Protein AF-A0A817DMQ8-F1 (afdb_monomer)

Structure (mmCIF, N/CA/C/O backbone):
data_AF-A0A817DMQ8-F1
#
_entry.id   AF-A0A817DMQ8-F1
#
loop_
_atom_site.group_PDB
_atom_site.id
_atom_site.type_symbol
_atom_site.label_atom_id
_atom_site.label_alt_id
_atom_site.label_comp_id
_atom_site.label_asym_id
_atom_site.label_entity_id
_atom_site.label_seq_id
_atom_site.pdbx_PDB_ins_code
_atom_site.Cartn_x
_atom_site.Cartn_y
_atom_site.Cartn_z
_atom_site.occupancy
_atom_site.B_iso_or_equiv
_atom_site.auth_seq_id
_atom_site.auth_comp_id
_atom_site.auth_asym_id
_atom_site.auth_atom_id
_atom_site.pdbx_PDB_model_num
ATOM 1 N N . MET A 1 1 ? 1.187 11.120 -16.052 1.00 60.25 1 MET A N 1
ATOM 2 C CA . MET A 1 1 ? 2.422 11.330 -15.263 1.00 60.25 1 MET A CA 1
ATOM 3 C C . MET A 1 1 ? 3.573 10.712 -16.031 1.00 60.25 1 MET A C 1
ATOM 5 O O . MET A 1 1 ? 3.424 9.576 -16.461 1.00 60.25 1 MET A O 1
ATOM 9 N N . GLY A 1 2 ? 4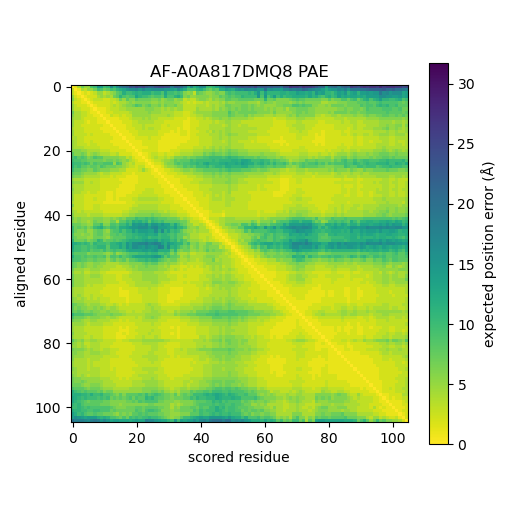.644 11.469 -16.276 1.00 71.19 2 GLY A N 1
ATOM 10 C CA . GLY A 1 2 ? 5.846 10.987 -16.970 1.00 71.19 2 GLY A CA 1
ATOM 11 C C . GLY A 1 2 ? 6.964 10.633 -15.988 1.00 71.19 2 GLY A C 1
ATOM 12 O O . GLY A 1 2 ? 6.844 10.913 -14.801 1.00 71.19 2 GLY A O 1
ATOM 13 N N . TRP A 1 3 ? 8.064 10.055 -16.477 1.00 75.88 3 TRP A N 1
ATOM 14 C CA . TRP A 1 3 ? 9.222 9.653 -15.662 1.00 75.88 3 TRP A CA 1
ATOM 15 C C . TRP A 1 3 ? 9.712 10.744 -14.690 1.00 75.88 3 TRP A C 1
ATOM 17 O O . TRP A 1 3 ? 9.981 10.469 -13.525 1.00 75.88 3 TRP A O 1
ATOM 27 N N . VAL A 1 4 ? 9.733 12.000 -15.145 1.00 80.50 4 VAL A N 1
ATOM 28 C CA . VAL A 1 4 ? 10.213 13.163 -14.378 1.00 80.50 4 VAL A CA 1
ATOM 29 C C . VAL A 1 4 ? 9.495 13.324 -13.033 1.00 80.50 4 VAL A C 1
ATOM 31 O O . VAL A 1 4 ? 10.147 13.624 -12.037 1.00 80.50 4 VAL A O 1
ATOM 34 N N . SER A 1 5 ? 8.191 13.031 -12.948 1.00 83.50 5 SER A N 1
ATOM 35 C CA . SER A 1 5 ? 7.459 13.167 -11.678 1.00 83.50 5 SER A CA 1
ATOM 36 C C . SER A 1 5 ? 7.892 12.147 -10.622 1.00 83.50 5 SER A C 1
ATOM 38 O O . SER A 1 5 ? 7.634 12.351 -9.446 1.00 83.50 5 SER A O 1
ATOM 40 N N . PHE A 1 6 ? 8.548 11.052 -11.019 1.00 84.50 6 PHE A N 1
ATOM 41 C CA . PHE A 1 6 ? 9.087 10.039 -10.102 1.00 84.50 6 PHE A CA 1
ATOM 42 C C . PHE A 1 6 ? 10.522 10.334 -9.642 1.00 84.50 6 PHE A C 1
ATOM 44 O O . PHE A 1 6 ? 11.086 9.584 -8.848 1.00 84.50 6 PHE A O 1
ATOM 51 N N . THR A 1 7 ? 11.120 11.419 -10.143 1.00 86.31 7 THR A N 1
ATOM 52 C CA . THR A 1 7 ? 12.428 11.918 -9.688 1.00 86.31 7 THR A CA 1
ATOM 53 C C . THR A 1 7 ? 12.303 13.010 -8.626 1.00 86.31 7 THR A C 1
ATOM 55 O O . THR A 1 7 ? 13.290 13.369 -7.988 1.00 86.31 7 THR A O 1
ATOM 58 N N . GLU A 1 8 ? 11.088 13.517 -8.406 1.00 90.62 8 GLU A N 1
ATOM 59 C CA . GLU A 1 8 ? 10.796 14.495 -7.363 1.00 90.62 8 GLU A CA 1
ATOM 60 C C . GLU A 1 8 ? 10.952 13.877 -5.968 1.00 90.62 8 GLU A C 1
ATOM 62 O O . GLU A 1 8 ? 10.729 12.676 -5.764 1.00 90.62 8 GLU A O 1
ATOM 67 N N . LEU A 1 9 ? 11.313 14.717 -4.995 1.00 92.75 9 LEU A N 1
ATOM 68 C CA . LEU A 1 9 ? 11.530 14.308 -3.609 1.00 92.75 9 LEU A CA 1
ATOM 69 C C . LEU A 1 9 ? 10.313 13.543 -3.065 1.00 92.75 9 LEU A C 1
ATOM 71 O O . LEU A 1 9 ? 9.187 14.027 -3.141 1.00 92.75 9 LEU A O 1
ATOM 75 N N . ALA A 1 10 ? 10.555 12.352 -2.511 1.00 89.75 10 ALA A N 1
ATOM 76 C CA . ALA A 1 10 ? 9.550 11.464 -1.910 1.00 89.75 10 ALA A CA 1
ATOM 77 C C . ALA A 1 10 ? 8.396 11.009 -2.835 1.00 89.75 10 ALA A C 1
ATOM 79 O O . ALA A 1 10 ? 7.487 10.309 -2.392 1.00 89.75 10 ALA A O 1
ATOM 80 N N . SER A 1 11 ? 8.436 11.319 -4.135 1.00 92.94 11 SER A N 1
ATOM 81 C CA . SER A 1 11 ? 7.392 10.924 -5.098 1.00 92.94 11 SER A CA 1
ATOM 82 C C . SER A 1 11 ? 7.181 9.406 -5.183 1.00 92.94 11 SER A C 1
ATOM 84 O O . SER A 1 11 ? 6.068 8.930 -5.420 1.00 92.94 11 SER A O 1
ATOM 86 N N . MET A 1 12 ? 8.237 8.630 -4.941 1.00 93.19 12 MET A N 1
ATOM 87 C CA . MET A 1 12 ? 8.206 7.168 -4.946 1.00 93.19 12 MET A CA 1
ATOM 88 C C . MET A 1 12 ? 7.415 6.586 -3.767 1.00 93.19 12 MET A C 1
ATOM 90 O O . MET A 1 12 ? 6.809 5.521 -3.911 1.00 93.19 12 MET A O 1
ATOM 94 N N . ASP A 1 13 ? 7.354 7.299 -2.640 1.00 95.25 13 ASP A N 1
ATOM 95 C CA . ASP A 1 13 ? 6.569 6.936 -1.454 1.00 95.25 13 ASP A CA 1
ATOM 96 C C . ASP A 1 13 ? 5.090 7.345 -1.576 1.00 95.25 13 ASP A C 1
ATOM 98 O O . ASP A 1 13 ? 4.231 6.821 -0.863 1.00 95.25 13 ASP A O 1
ATOM 102 N N . CYS A 1 14 ? 4.741 8.209 -2.538 1.00 94.75 14 CYS A N 1
ATOM 103 C CA . CYS A 1 14 ? 3.376 8.691 -2.795 1.00 94.75 14 CYS A CA 1
ATOM 104 C C . CYS A 1 14 ? 2.460 7.632 -3.451 1.00 94.75 14 CYS A C 1
ATOM 106 O O . CYS A 1 14 ? 1.648 7.923 -4.333 1.00 94.75 14 CYS A O 1
ATOM 108 N N . ARG A 1 15 ? 2.563 6.368 -3.022 1.00 95.31 15 ARG A N 1
ATOM 109 C CA . ARG A 1 15 ? 1.805 5.223 -3.541 1.00 95.31 15 ARG A CA 1
ATOM 110 C C . ARG A 1 15 ? 1.008 4.529 -2.436 1.00 95.31 15 ARG A C 1
ATOM 112 O O . ARG A 1 15 ? 1.169 3.340 -2.172 1.00 95.31 15 ARG A O 1
ATOM 119 N N . GLY A 1 16 ? 0.071 5.270 -1.851 1.00 95.62 16 GLY A N 1
ATOM 120 C CA . GLY A 1 16 ? -0.859 4.741 -0.852 1.00 95.62 16 GLY A CA 1
ATOM 121 C C . GLY A 1 16 ? -0.361 4.821 0.587 1.00 95.62 16 GLY A C 1
ATOM 122 O O . GLY A 1 16 ? -0.929 4.141 1.441 1.00 95.62 16 GLY A O 1
ATOM 123 N N . ILE A 1 17 ? 0.674 5.622 0.847 1.00 96.81 17 ILE A N 1
ATOM 124 C CA . ILE A 1 17 ? 1.038 6.087 2.188 1.00 96.81 17 ILE A CA 1
ATOM 125 C C . ILE A 1 17 ? -0.172 6.749 2.868 1.00 96.81 17 ILE A C 1
ATOM 127 O O . ILE A 1 17 ? -0.999 7.370 2.195 1.00 96.81 17 ILE A O 1
ATOM 131 N N . MET A 1 18 ? -0.312 6.583 4.183 1.00 96.38 18 MET A N 1
ATOM 132 C CA . MET A 1 18 ? -1.432 7.144 4.945 1.00 96.38 18 MET A CA 1
ATOM 133 C C . MET A 1 18 ? -0.954 7.749 6.258 1.00 96.38 18 MET A C 1
ATOM 135 O O . MET A 1 18 ? -0.166 7.137 6.982 1.00 96.38 18 MET A O 1
ATOM 139 N N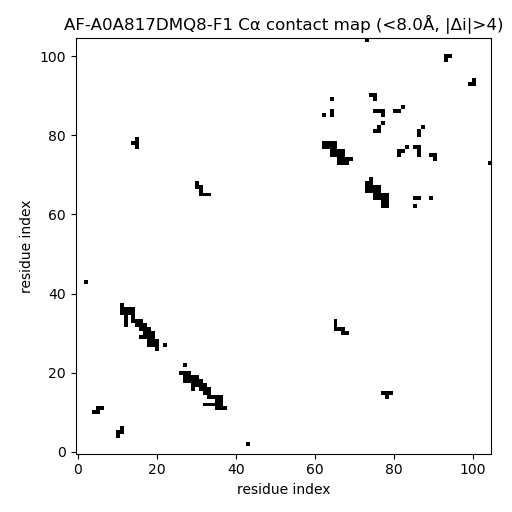 . PHE A 1 19 ? -1.496 8.923 6.568 1.00 95.31 19 PHE A N 1
ATOM 140 C CA . PHE A 1 19 ? -1.244 9.657 7.798 1.00 95.31 19 PHE A CA 1
ATOM 141 C C . PHE A 1 19 ? -2.537 9.781 8.601 1.00 95.31 19 PHE A C 1
ATOM 143 O O . PHE A 1 19 ? -3.609 9.976 8.027 1.00 95.31 19 PHE A O 1
ATOM 150 N N . ASP A 1 20 ? -2.425 9.675 9.919 1.00 93.94 20 ASP A N 1
ATOM 151 C CA . ASP A 1 20 ? -3.455 10.108 10.849 1.00 93.94 20 ASP A CA 1
ATOM 152 C C . ASP A 1 20 ? -3.295 11.610 11.090 1.00 93.94 20 ASP A C 1
ATOM 154 O O . ASP A 1 20 ? -2.202 12.094 11.389 1.00 93.94 20 ASP A O 1
ATOM 158 N N . VAL A 1 21 ? -4.392 12.338 10.909 1.00 94.69 21 VAL A N 1
ATOM 159 C CA . VAL A 1 21 ? -4.491 13.794 11.066 1.00 94.69 21 VAL A CA 1
ATOM 160 C C . VAL A 1 21 ? -5.585 14.170 12.069 1.00 94.69 21 VAL A C 1
ATOM 162 O O . VAL A 1 21 ? -6.068 15.301 12.062 1.00 94.69 21 VAL A O 1
ATOM 165 N N . THR A 1 22 ? -6.009 13.222 12.914 1.00 91.50 22 THR A N 1
ATOM 166 C CA . THR A 1 22 ? -7.063 13.426 13.921 1.00 91.50 22 THR A CA 1
ATOM 167 C C . THR A 1 22 ? -6.699 14.545 14.902 1.00 91.50 22 THR A C 1
ATOM 169 O O . THR A 1 22 ? -7.562 15.353 15.238 1.00 91.50 22 THR A O 1
ATOM 172 N N . ASP A 1 23 ? -5.417 14.668 15.266 1.00 89.56 23 ASP A N 1
ATOM 173 C CA . ASP A 1 23 ? -4.883 15.749 16.115 1.00 89.56 23 ASP A CA 1
ATOM 174 C C . ASP A 1 23 ? -4.544 17.036 15.330 1.00 89.56 23 ASP A C 1
ATOM 176 O O . ASP A 1 23 ? -3.869 17.939 15.827 1.00 89.56 23 ASP A O 1
ATOM 180 N N . GLY A 1 24 ? -5.020 17.140 14.087 1.00 91.12 24 GLY A N 1
ATOM 181 C CA . GLY A 1 24 ? -4.810 18.277 13.198 1.00 91.12 24 GLY A CA 1
ATOM 182 C C . GLY A 1 24 ? -3.699 18.067 12.165 1.00 91.12 24 GLY A C 1
ATOM 183 O O . GLY A 1 24 ? -2.790 17.252 12.309 1.00 91.12 24 GLY A O 1
ATOM 184 N N . VAL A 1 25 ? -3.763 18.856 11.088 1.00 89.44 25 VAL A N 1
ATOM 185 C CA . VAL A 1 25 ? -2.850 18.755 9.929 1.00 89.44 25 VAL A CA 1
ATOM 186 C C . VAL 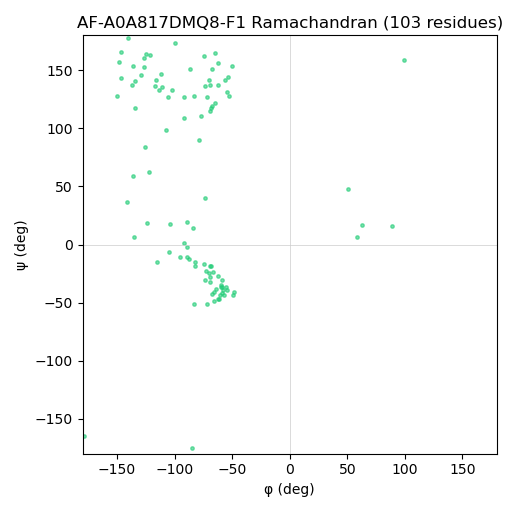A 1 25 ? -1.419 19.200 10.263 1.00 89.44 25 VAL A C 1
ATOM 188 O O . VAL A 1 25 ? -0.485 18.847 9.551 1.00 89.44 25 VAL A O 1
ATOM 191 N N . SER A 1 26 ? -1.222 19.955 11.347 1.00 91.94 26 SER A N 1
ATOM 192 C CA . SER A 1 26 ? 0.099 20.415 11.797 1.00 91.94 26 SER A CA 1
ATOM 193 C C . SER A 1 26 ? 0.954 19.320 12.440 1.00 91.94 26 SER A C 1
ATOM 195 O O . SER A 1 26 ? 2.161 19.508 12.562 1.00 91.94 26 SER A O 1
ATOM 197 N N . SER A 1 27 ? 0.347 18.196 12.835 1.00 92.81 27 SER A N 1
ATOM 198 C CA . SER A 1 27 ? 1.020 17.099 13.541 1.00 92.81 27 SER A CA 1
ATOM 199 C C . SER A 1 27 ? 0.616 15.727 12.975 1.00 92.81 27 SER A C 1
ATOM 201 O O . SER A 1 27 ? 0.071 14.897 13.705 1.00 92.81 27 SER A O 1
ATOM 203 N N . PRO A 1 28 ? 0.839 15.464 11.672 1.00 94.19 28 PRO A N 1
ATOM 204 C CA . PRO A 1 28 ? 0.438 14.205 11.061 1.00 94.19 28 PRO A CA 1
ATOM 205 C C . PRO A 1 28 ? 1.297 13.047 11.584 1.00 94.19 28 PRO A C 1
ATOM 207 O O . PRO A 1 28 ? 2.523 13.145 11.648 1.00 94.19 28 PRO A O 1
ATOM 210 N N . SER A 1 29 ? 0.662 11.918 11.889 1.00 93.56 29 SER A N 1
ATOM 211 C CA . SER A 1 29 ? 1.352 10.684 12.280 1.00 93.56 29 SER A CA 1
ATOM 212 C C . SER A 1 29 ? 1.319 9.675 11.139 1.00 93.56 29 SER A C 1
ATOM 214 O O . SER A 1 29 ? 0.255 9.365 10.613 1.00 93.56 29 SER A O 1
ATOM 216 N N . LEU A 1 30 ? 2.470 9.137 10.733 1.00 94.31 30 LEU A N 1
ATOM 217 C CA . LEU A 1 30 ? 2.524 8.081 9.718 1.00 94.31 30 LEU A CA 1
ATOM 218 C C . LEU A 1 30 ? 1.917 6.787 10.281 1.00 94.31 30 LEU A C 1
ATOM 220 O O . LEU A 1 30 ? 2.451 6.223 11.231 1.00 94.31 30 LEU A O 1
ATOM 224 N N . VAL A 1 31 ? 0.830 6.297 9.678 1.00 94.94 31 VAL A N 1
ATOM 225 C CA . VAL A 1 31 ? 0.111 5.096 10.156 1.00 94.94 31 VAL A CA 1
ATOM 226 C C . VAL A 1 31 ? 0.147 3.922 9.186 1.00 94.94 31 VAL A C 1
ATOM 228 O O . VAL A 1 31 ? -0.159 2.796 9.572 1.00 94.94 31 VAL A O 1
ATOM 231 N N . CYS A 1 32 ? 0.515 4.154 7.925 1.00 96.00 32 CYS A N 1
ATOM 232 C CA . CYS A 1 32 ? 0.689 3.092 6.942 1.00 96.00 32 CYS A CA 1
ATOM 233 C C . CYS A 1 32 ? 1.750 3.473 5.910 1.00 96.00 32 CYS A C 1
ATOM 235 O O . CYS A 1 32 ? 1.624 4.514 5.260 1.00 96.00 32 CYS A O 1
ATOM 237 N N . LEU A 1 33 ? 2.735 2.595 5.708 1.00 95.75 33 LEU A N 1
ATOM 238 C CA . LEU A 1 33 ? 3.813 2.766 4.735 1.00 95.75 33 LEU A CA 1
ATOM 239 C C . LEU A 1 33 ? 3.893 1.543 3.800 1.00 95.75 33 LEU A C 1
ATOM 241 O O . LEU A 1 33 ? 4.646 0.607 4.069 1.00 95.75 33 LEU A O 1
ATOM 245 N N . PRO A 1 34 ? 3.087 1.494 2.722 1.00 96.56 34 PRO A N 1
ATOM 246 C CA . PRO A 1 34 ? 3.222 0.457 1.702 1.00 96.56 34 PRO A CA 1
ATOM 247 C C . PRO A 1 34 ? 4.562 0.571 0.954 1.00 96.56 34 PRO A C 1
ATOM 249 O O . PRO A 1 34 ? 5.190 1.629 0.990 1.00 96.56 34 PRO A O 1
ATOM 252 N N . PRO A 1 35 ? 4.981 -0.469 0.206 1.00 95.44 35 PRO A N 1
ATOM 253 C CA . PRO A 1 35 ? 6.207 -0.411 -0.581 1.00 95.44 35 PRO A CA 1
ATOM 254 C C . PRO A 1 35 ? 6.214 0.761 -1.567 1.00 95.44 35 PRO A C 1
ATOM 256 O O . PRO A 1 35 ? 5.200 1.032 -2.230 1.00 95.44 35 PRO A O 1
ATOM 259 N N . GLN A 1 36 ? 7.387 1.380 -1.716 1.00 95.38 36 GLN A N 1
ATOM 260 C CA . GLN A 1 36 ? 7.655 2.398 -2.728 1.00 95.38 36 GLN A CA 1
ATOM 261 C C . GLN A 1 36 ? 7.222 1.942 -4.124 1.00 95.38 36 GLN A C 1
ATOM 263 O O . GLN A 1 36 ? 7.179 0.747 -4.448 1.00 95.38 36 GLN A O 1
ATOM 268 N N . LYS A 1 37 ? 6.900 2.906 -4.992 1.00 93.38 37 LYS A N 1
ATOM 269 C CA . LYS A 1 37 ? 6.724 2.630 -6.417 1.00 93.38 37 LYS A CA 1
ATOM 270 C C . LYS A 1 37 ? 7.990 1.937 -6.926 1.00 93.38 37 LYS A C 1
ATOM 272 O O . LYS A 1 37 ? 9.096 2.402 -6.718 1.00 93.38 37 LYS A O 1
ATOM 277 N N . PHE A 1 38 ? 7.811 0.837 -7.637 1.00 91.81 38 PHE A N 1
ATOM 278 C CA . PHE A 1 38 ? 8.858 0.221 -8.440 1.00 91.81 38 PHE A CA 1
ATOM 279 C C . PHE A 1 38 ? 8.346 0.071 -9.866 1.00 91.81 38 PHE A C 1
ATOM 281 O O . PHE A 1 38 ? 7.140 0.204 -10.127 1.00 91.81 38 PHE A O 1
ATOM 288 N N . PHE A 1 39 ? 9.262 -0.159 -10.792 1.00 90.44 39 PHE A N 1
ATOM 289 C CA . PHE A 1 39 ? 8.974 -0.261 -12.214 1.00 90.44 39 PHE A CA 1
ATOM 290 C C . PHE A 1 39 ? 9.405 -1.623 -12.737 1.00 90.44 39 PHE A C 1
ATOM 292 O O . PHE A 1 39 ? 10.146 -2.351 -12.077 1.00 90.44 39 PHE A O 1
ATOM 299 N N . GLU A 1 40 ? 8.888 -1.968 -13.906 1.00 89.56 40 GLU A N 1
ATOM 300 C CA . GLU A 1 40 ? 9.424 -3.075 -14.688 1.00 89.56 40 GLU A CA 1
ATOM 301 C C . GLU A 1 40 ? 10.872 -2.769 -15.082 1.00 89.56 40 GLU A C 1
ATOM 303 O O . GLU A 1 40 ? 11.273 -1.606 -15.129 1.00 89.56 40 GLU A O 1
ATOM 308 N N . TYR A 1 41 ? 11.649 -3.818 -15.346 1.00 86.75 41 TYR A N 1
ATOM 309 C CA . TYR A 1 41 ? 13.087 -3.700 -15.586 1.00 86.75 41 TYR A CA 1
ATOM 310 C C . TYR A 1 41 ? 13.427 -2.799 -16.783 1.00 86.75 41 TYR A C 1
ATOM 312 O O . TYR A 1 41 ? 14.399 -2.067 -16.726 1.00 86.75 41 TYR A O 1
ATOM 320 N N . GLU A 1 42 ? 12.607 -2.803 -17.835 1.00 86.44 42 GLU A N 1
ATOM 321 C CA . GLU A 1 42 ? 12.850 -2.034 -19.069 1.00 86.44 42 GLU A CA 1
ATOM 322 C C . GLU A 1 42 ? 11.971 -0.775 -19.177 1.00 86.44 42 GLU A C 1
ATOM 324 O O . GLU A 1 42 ? 11.759 -0.237 -20.261 1.00 86.44 42 GLU A O 1
ATOM 329 N N . HIS A 1 43 ? 11.388 -0.316 -18.068 1.00 83.44 43 HIS A N 1
ATOM 330 C CA . HIS A 1 43 ? 10.391 0.758 -18.104 1.00 83.44 43 HIS A CA 1
ATOM 331 C C . HIS A 1 43 ? 10.969 2.139 -18.452 1.00 83.44 43 HIS A C 1
ATOM 333 O O . HIS A 1 43 ? 10.239 3.024 -18.898 1.00 83.44 43 HIS A O 1
ATOM 339 N N . ASP A 1 44 ? 12.256 2.350 -18.199 1.00 78.88 44 ASP A N 1
ATOM 340 C CA . ASP A 1 44 ? 12.929 3.625 -18.406 1.00 78.88 44 ASP A CA 1
ATOM 341 C C . ASP A 1 44 ? 14.337 3.417 -18.978 1.00 78.88 44 ASP A C 1
ATOM 343 O O . ASP A 1 44 ? 14.782 2.297 -19.210 1.00 78.88 44 ASP A O 1
ATOM 347 N N . SER A 1 45 ? 15.026 4.520 -19.259 1.00 78.56 45 SER A N 1
ATOM 348 C CA . 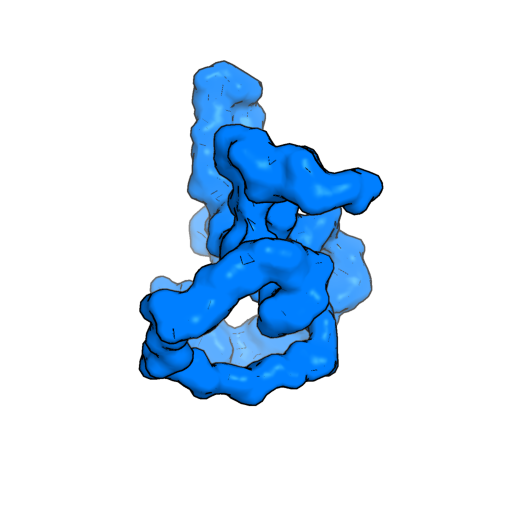SER A 1 45 ? 16.359 4.514 -19.858 1.00 78.56 45 SER A CA 1
ATOM 349 C C . SER A 1 45 ? 17.493 4.459 -18.826 1.00 78.56 45 SER A C 1
ATOM 351 O O . SER A 1 45 ? 18.605 4.892 -19.136 1.00 78.56 45 SER A O 1
ATOM 353 N N . ARG A 1 46 ? 17.238 4.033 -17.579 1.00 79.25 46 ARG A N 1
ATOM 354 C CA . ARG A 1 46 ? 18.302 3.890 -16.577 1.00 79.25 46 ARG A CA 1
ATOM 355 C C . ARG A 1 46 ? 19.214 2.727 -16.944 1.00 79.25 46 ARG A C 1
ATOM 357 O O . ARG A 1 46 ? 18.783 1.671 -17.393 1.00 79.25 46 ARG A O 1
ATOM 364 N N . ASP A 1 47 ? 20.503 2.935 -16.710 1.00 82.56 47 ASP A N 1
ATOM 36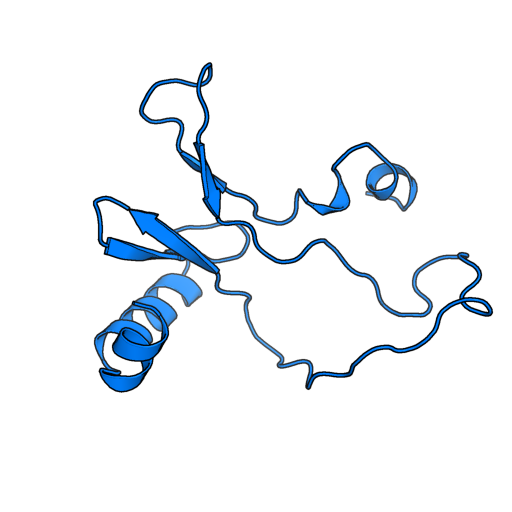5 C CA . ASP A 1 47 ? 21.503 1.899 -16.899 1.00 82.56 47 ASP A CA 1
ATOM 366 C C . ASP A 1 47 ? 21.456 0.903 -15.732 1.00 82.56 47 ASP A C 1
ATOM 368 O O . ASP A 1 47 ? 21.804 1.217 -14.590 1.00 82.56 47 ASP A O 1
ATOM 372 N N . HIS A 1 48 ? 21.004 -0.312 -16.028 1.00 83.69 48 HIS A N 1
ATOM 373 C CA . HIS A 1 48 ? 20.920 -1.407 -15.070 1.00 83.69 48 HIS A CA 1
ATOM 374 C C . HIS A 1 48 ? 22.174 -2.293 -15.041 1.00 83.69 48 HIS A C 1
ATOM 376 O O . HIS A 1 48 ? 22.205 -3.238 -14.254 1.00 83.69 48 HIS A O 1
ATOM 382 N N . THR A 1 49 ? 23.218 -2.002 -15.832 1.00 84.06 49 THR A N 1
ATOM 383 C CA . THR A 1 49 ? 24.454 -2.813 -15.882 1.00 84.06 49 THR A CA 1
ATOM 384 C C . THR A 1 49 ? 25.198 -2.854 -14.546 1.00 84.06 49 THR A C 1
ATOM 386 O O . THR A 1 49 ? 25.867 -3.839 -14.235 1.00 84.06 49 THR A O 1
ATOM 389 N N . LEU A 1 50 ? 25.040 -1.814 -13.723 1.00 78.94 50 LEU A N 1
ATOM 390 C CA . LEU A 1 50 ? 25.594 -1.740 -12.368 1.00 78.94 50 LEU A CA 1
ATOM 391 C C . LEU A 1 50 ? 24.669 -2.358 -11.304 1.00 78.94 50 LEU A C 1
ATOM 393 O O . LEU A 1 50 ? 25.087 -2.568 -10.162 1.00 78.94 50 LEU A O 1
ATOM 397 N N . GLY A 1 51 ? 23.413 -2.639 -11.656 1.00 80.00 51 GLY A N 1
ATOM 398 C CA . GLY A 1 51 ? 22.421 -3.216 -10.758 1.00 80.00 51 GLY A CA 1
ATOM 399 C C . GLY A 1 51 ? 22.696 -4.693 -10.485 1.00 80.00 51 GLY A C 1
ATOM 400 O O . GLY A 1 51 ? 22.987 -5.469 -11.392 1.00 80.00 51 GLY A O 1
ATOM 401 N N . ARG A 1 52 ? 22.568 -5.111 -9.223 1.00 85.62 52 ARG A N 1
ATOM 402 C CA . ARG A 1 52 ? 22.617 -6.527 -8.831 1.00 85.62 52 ARG A CA 1
ATOM 403 C C . ARG A 1 52 ? 21.253 -6.954 -8.314 1.00 85.62 52 ARG A C 1
ATOM 405 O O . ARG A 1 52 ? 20.661 -6.261 -7.490 1.00 85.62 52 ARG A O 1
ATOM 412 N N . ILE A 1 53 ? 20.766 -8.102 -8.780 1.00 86.06 53 ILE A N 1
ATOM 413 C CA . ILE A 1 53 ? 19.549 -8.713 -8.238 1.00 86.06 53 ILE A CA 1
ATOM 414 C C . ILE A 1 53 ? 19.873 -9.212 -6.825 1.00 86.06 53 ILE A C 1
ATOM 416 O O . ILE A 1 53 ? 20.719 -10.088 -6.669 1.00 86.06 53 ILE A O 1
ATOM 420 N N . GLY A 1 54 ? 19.235 -8.623 -5.811 1.00 88.56 54 GLY A N 1
ATOM 421 C CA . GLY A 1 54 ? 19.419 -9.009 -4.408 1.00 88.56 54 GLY A CA 1
ATOM 422 C C . GLY A 1 54 ? 18.557 -10.204 -4.007 1.00 88.56 54 GLY A C 1
ATOM 423 O O . GLY A 1 54 ? 19.069 -11.186 -3.485 1.00 88.56 54 GLY A O 1
ATOM 424 N N . ASP A 1 55 ? 17.258 -10.130 -4.294 1.00 90.94 55 ASP A N 1
ATOM 425 C CA . ASP A 1 55 ? 16.288 -11.183 -3.990 1.00 90.94 55 ASP A CA 1
ATOM 426 C C . ASP A 1 55 ? 15.194 -11.235 -5.070 1.00 90.94 55 ASP A C 1
ATOM 428 O O . ASP A 1 55 ? 15.060 -10.314 -5.885 1.00 90.94 55 ASP A O 1
ATOM 432 N N . LYS A 1 56 ? 14.412 -12.315 -5.089 1.00 91.75 56 LYS A N 1
ATOM 433 C CA . LYS A 1 56 ? 13.261 -12.501 -5.973 1.00 91.75 56 LYS A CA 1
ATOM 434 C C . LYS A 1 56 ? 12.065 -13.036 -5.197 1.00 91.75 56 LYS A C 1
ATOM 436 O O . LYS A 1 56 ? 12.173 -13.943 -4.380 1.00 91.75 56 LYS A O 1
ATOM 441 N N . MET A 1 57 ? 10.889 -12.527 -5.535 1.00 94.75 57 MET A N 1
ATOM 442 C CA . MET A 1 57 ? 9.624 -12.967 -4.955 1.00 94.75 57 MET A CA 1
ATOM 443 C C . MET A 1 57 ? 8.646 -13.342 -6.065 1.00 94.75 57 MET A C 1
ATOM 445 O O . MET A 1 57 ? 8.710 -12.804 -7.173 1.00 94.75 57 MET A O 1
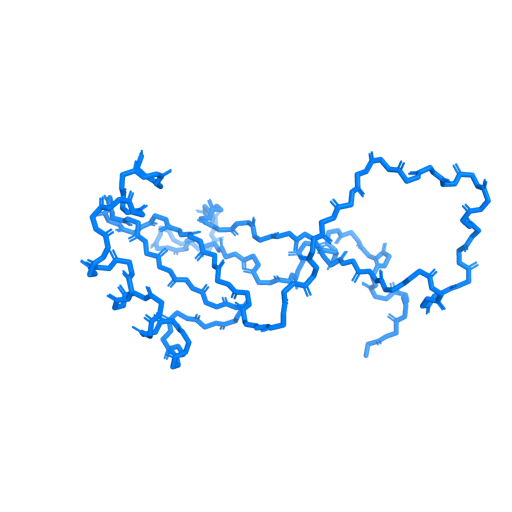ATOM 449 N N . VAL A 1 58 ? 7.709 -14.243 -5.767 1.00 96.56 58 VAL A N 1
ATOM 450 C CA . VAL A 1 58 ? 6.583 -14.511 -6.669 1.00 96.56 58 VAL A CA 1
ATOM 451 C C . VAL A 1 58 ? 5.690 -13.271 -6.703 1.00 96.56 58 VAL A C 1
ATOM 453 O O . VAL A 1 58 ? 5.141 -12.861 -5.680 1.00 96.56 58 VAL A O 1
ATOM 456 N N . LYS A 1 59 ? 5.529 -12.668 -7.885 1.00 95.62 59 LYS A N 1
ATOM 457 C CA . LYS A 1 59 ? 4.626 -11.531 -8.083 1.00 95.62 59 LYS A CA 1
ATOM 458 C C . LYS A 1 59 ? 3.189 -12.037 -8.188 1.00 95.62 59 LYS A C 1
ATOM 460 O O . LYS A 1 59 ? 2.718 -12.350 -9.277 1.00 95.62 59 LYS A O 1
ATOM 465 N N . LEU A 1 60 ? 2.515 -12.127 -7.045 1.00 96.94 60 LEU A N 1
ATOM 466 C CA . LEU A 1 60 ? 1.101 -12.493 -6.982 1.00 96.94 60 LEU A CA 1
ATOM 467 C C . LEU A 1 60 ? 0.240 -11.450 -7.712 1.00 96.94 60 LEU A C 1
ATOM 469 O O . LEU A 1 60 ? 0.466 -10.243 -7.578 1.00 96.94 60 LEU A O 1
ATOM 473 N N . ASP A 1 61 ? -0.740 -11.926 -8.479 1.00 97.06 61 ASP A N 1
ATOM 474 C CA . ASP A 1 61 ? -1.701 -11.078 -9.182 1.00 97.06 61 ASP A CA 1
ATOM 475 C C . ASP A 1 61 ? -2.936 -10.848 -8.308 1.00 97.06 61 ASP A C 1
ATOM 477 O O . ASP A 1 61 ? -3.711 -11.759 -8.022 1.00 97.06 61 ASP A O 1
ATOM 481 N N . GLY A 1 62 ? -3.078 -9.625 -7.810 1.00 95.62 62 GLY A N 1
ATOM 482 C CA . GLY A 1 62 ? -4.109 -9.274 -6.850 1.00 95.62 62 GLY A CA 1
ATOM 483 C C . GLY A 1 62 ? -4.060 -7.803 -6.466 1.00 95.62 62 GLY A C 1
ATOM 484 O O . GLY A 1 62 ? -3.424 -6.973 -7.116 1.00 95.62 62 GLY A O 1
ATOM 485 N N . SER A 1 63 ? -4.749 -7.463 -5.380 1.00 96.00 63 SER A N 1
ATOM 486 C CA . SER A 1 63 ? -4.774 -6.100 -4.846 1.00 96.00 63 SER A CA 1
ATOM 487 C C . SER A 1 63 ? -3.865 -5.973 -3.631 1.00 96.00 63 SER A C 1
ATOM 489 O O . SER A 1 63 ? -3.940 -6.781 -2.712 1.00 96.00 63 SER A O 1
ATOM 491 N N . LEU A 1 64 ? -3.035 -4.927 -3.604 1.00 96.44 64 LEU A N 1
ATOM 492 C CA . LEU A 1 64 ? -2.203 -4.618 -2.443 1.00 96.44 64 LEU A CA 1
ATOM 493 C C . LEU A 1 64 ? -3.087 -4.239 -1.249 1.00 96.44 64 LEU A C 1
ATOM 495 O O . LEU A 1 64 ? -3.837 -3.260 -1.323 1.00 96.44 64 LEU A O 1
ATOM 499 N N . ILE A 1 65 ? -2.942 -4.994 -0.163 1.00 97.06 65 ILE A N 1
ATOM 500 C CA . ILE A 1 65 ? -3.533 -4.717 1.143 1.00 97.06 65 ILE A CA 1
ATOM 501 C C . ILE A 1 65 ? -2.408 -4.354 2.112 1.00 97.06 65 ILE A C 1
ATOM 503 O O . ILE A 1 65 ? -1.353 -4.985 2.114 1.00 97.06 65 ILE A O 1
ATOM 507 N N . SER A 1 66 ? -2.613 -3.311 2.907 1.00 96.75 66 SER A N 1
ATOM 508 C CA . SER A 1 66 ? -1.648 -2.819 3.890 1.00 96.75 66 SER A CA 1
ATOM 509 C C . SER A 1 66 ? -2.318 -2.664 5.248 1.00 96.75 66 SER A C 1
ATOM 511 O O . SER A 1 66 ? -3.499 -2.322 5.319 1.00 96.75 66 SER A O 1
ATOM 513 N N . THR A 1 67 ? -1.565 -2.911 6.312 1.00 95.38 67 THR A N 1
ATOM 514 C CA . THR A 1 67 ? -2.025 -2.771 7.693 1.00 95.38 67 THR A CA 1
ATOM 515 C C . THR A 1 67 ? -1.842 -1.340 8.188 1.00 95.38 67 THR A C 1
ATOM 517 O O . THR A 1 67 ? -0.949 -0.616 7.744 1.00 95.38 67 THR A O 1
ATOM 520 N N . PHE A 1 68 ? -2.697 -0.927 9.115 1.00 95.00 68 PHE A N 1
ATOM 521 C CA . PHE A 1 68 ? -2.519 0.280 9.914 1.00 95.00 68 PHE A CA 1
ATOM 522 C C . PHE A 1 68 ? -3.144 0.076 11.293 1.00 95.00 68 PHE A C 1
ATOM 524 O O . PHE A 1 68 ? -4.026 -0.771 11.463 1.00 95.00 68 PHE A O 1
ATOM 531 N N . LEU A 1 69 ? -2.692 0.847 12.280 1.00 90.88 69 LEU A N 1
ATOM 532 C CA . LEU A 1 69 ? -3.261 0.814 13.622 1.00 90.88 69 LEU A CA 1
ATOM 533 C C . LEU A 1 69 ? -4.376 1.856 13.735 1.00 90.88 69 LEU A C 1
ATOM 535 O O . LEU A 1 69 ? -4.168 3.032 13.450 1.00 90.88 69 LEU A O 1
ATOM 539 N N . HIS A 1 70 ? -5.555 1.434 14.181 1.00 89.31 70 HIS A N 1
ATOM 540 C CA . HIS A 1 70 ? -6.664 2.329 14.493 1.00 89.31 70 HIS A CA 1
ATOM 541 C C . HIS A 1 70 ? -7.284 1.932 15.828 1.00 89.31 70 HIS A C 1
ATOM 543 O O . HIS A 1 70 ? -7.798 0.823 15.963 1.00 89.31 70 HIS A O 1
ATOM 549 N N . LYS A 1 71 ? -7.242 2.831 16.821 1.00 87.75 71 LYS A N 1
ATOM 550 C CA . LYS A 1 71 ? -7.785 2.589 18.174 1.00 87.75 71 LYS A CA 1
ATOM 551 C C . LYS A 1 71 ? -7.294 1.262 18.781 1.00 87.75 71 LYS A C 1
ATOM 553 O O . LYS A 1 71 ? -8.089 0.456 19.258 1.00 87.75 71 LYS A O 1
ATOM 558 N N . SER A 1 72 ? -5.983 1.021 18.705 1.00 87.25 72 SER A N 1
ATOM 559 C CA . SER A 1 72 ? -5.323 -0.208 19.181 1.00 87.25 72 SER A CA 1
ATOM 560 C C . SER A 1 72 ? -5.758 -1.500 18.476 1.00 87.25 72 SER A C 1
ATOM 562 O O . SER A 1 72 ? -5.509 -2.594 18.978 1.00 87.25 72 SER A O 1
ATOM 564 N N . GLN A 1 73 ? -6.396 -1.396 17.310 1.00 88.75 73 GLN A N 1
ATOM 565 C CA . GL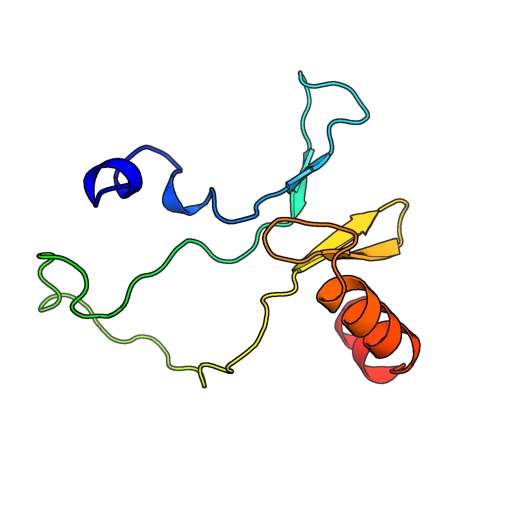N A 1 73 ? -6.753 -2.535 16.472 1.00 88.75 73 GLN A CA 1
ATOM 566 C C . GLN A 1 73 ? -6.038 -2.443 15.131 1.00 88.75 73 GLN A C 1
ATOM 568 O O . GLN A 1 73 ? -5.990 -1.380 14.511 1.00 88.75 73 GLN A O 1
ATOM 573 N N . ILE A 1 74 ? -5.504 -3.573 14.672 1.00 91.44 74 ILE A N 1
ATOM 574 C CA . ILE A 1 74 ? -4.974 -3.681 13.317 1.00 91.44 74 ILE A CA 1
ATOM 575 C C . ILE A 1 74 ? -6.152 -3.677 12.353 1.00 91.44 74 ILE A C 1
ATOM 577 O O . ILE A 1 74 ? -7.095 -4.454 12.507 1.00 91.44 74 ILE A O 1
ATOM 581 N N . ARG A 1 75 ? -6.087 -2.782 11.375 1.00 94.38 75 ARG A N 1
ATOM 582 C CA . ARG A 1 75 ? -7.066 -2.623 10.304 1.00 94.38 75 ARG A CA 1
ATOM 583 C C . ARG A 1 75 ? -6.367 -2.678 8.962 1.00 94.38 75 ARG A C 1
ATOM 585 O O . ARG A 1 75 ? -5.150 -2.493 8.868 1.00 94.38 75 ARG A O 1
ATOM 592 N N . LEU A 1 76 ? -7.141 -2.950 7.922 1.00 96.12 76 LEU A N 1
ATOM 593 C CA . LEU A 1 76 ? -6.626 -3.131 6.575 1.00 96.12 76 LEU A CA 1
ATOM 594 C C . LEU A 1 76 ? -7.064 -1.995 5.665 1.00 96.12 76 LEU A C 1
ATOM 596 O O . LEU A 1 76 ? -8.164 -1.457 5.771 1.00 96.12 76 LEU A O 1
ATOM 600 N N . LYS A 1 77 ? -6.198 -1.653 4.718 1.00 97.38 77 LYS A N 1
ATOM 601 C CA . LYS A 1 77 ? -6.515 -0.727 3.640 1.00 97.38 77 LYS A CA 1
ATOM 602 C C . LYS A 1 77 ? -6.008 -1.236 2.305 1.00 97.38 77 LYS A C 1
ATOM 604 O O . LYS A 1 77 ? -5.007 -1.943 2.232 1.00 97.38 77 LYS A O 1
ATOM 609 N N . SER A 1 78 ? -6.661 -0.815 1.233 1.00 97.44 78 SER A N 1
ATOM 610 C CA . SER A 1 78 ? -6.145 -0.978 -0.126 1.00 97.44 78 SER A CA 1
ATOM 611 C C . SER A 1 78 ? -5.190 0.168 -0.473 1.00 97.44 78 SER A C 1
ATOM 613 O O . SER A 1 78 ? -4.900 1.037 0.357 1.00 97.44 78 SER A O 1
ATOM 615 N N . LYS A 1 79 ? -4.714 0.219 -1.724 1.00 95.62 79 LYS A N 1
ATOM 616 C CA . LYS A 1 79 ? -3.840 1.300 -2.207 1.00 95.62 79 LYS A CA 1
ATOM 617 C C . LYS A 1 79 ? -4.380 2.701 -1.884 1.00 95.62 79 LYS A C 1
ATOM 619 O O . LYS A 1 79 ? -3.597 3.540 -1.464 1.00 95.62 79 LYS A O 1
ATOM 624 N N . ALA A 1 80 ? -5.676 2.948 -2.075 1.00 93.62 80 ALA A N 1
ATOM 625 C CA . ALA A 1 80 ? -6.255 4.295 -1.982 1.00 93.62 80 ALA A CA 1
ATOM 626 C C . ALA A 1 80 ? -7.576 4.368 -1.196 1.00 93.62 80 ALA A C 1
ATOM 628 O O . ALA A 1 80 ? -8.223 5.408 -1.195 1.00 93.62 80 ALA A O 1
ATOM 629 N N . SER A 1 81 ? -8.016 3.278 -0.563 1.00 96.00 81 SER A N 1
ATOM 630 C CA . SER A 1 81 ? -9.307 3.242 0.133 1.00 96.00 81 SER A CA 1
ATOM 631 C C . SER A 1 81 ? -9.269 2.350 1.369 1.00 96.00 81 SER A C 1
ATOM 633 O O . SER A 1 81 ? -8.633 1.290 1.348 1.00 96.00 81 SER A O 1
ATOM 635 N N . LEU A 1 82 ? -9.986 2.786 2.407 1.00 96.06 82 LEU A N 1
ATOM 636 C CA . LEU A 1 82 ? -10.239 2.064 3.658 1.00 96.06 82 LEU A CA 1
ATOM 637 C C . LEU A 1 82 ? -11.498 1.179 3.597 1.00 96.06 82 LEU A C 1
ATOM 639 O O . LEU A 1 82 ? -11.715 0.381 4.498 1.00 96.06 82 LEU A O 1
ATOM 643 N N . ASP A 1 83 ? -12.331 1.316 2.561 1.00 96.19 83 ASP A N 1
ATOM 644 C CA . ASP A 1 83 ? -13.623 0.616 2.455 1.00 96.19 83 ASP A CA 1
ATOM 645 C C . ASP A 1 83 ? -13.911 0.146 1.016 1.00 96.19 83 ASP A C 1
ATOM 647 O O . ASP A 1 83 ? -15.031 0.178 0.503 1.00 96.19 83 ASP A O 1
ATOM 651 N N . SER A 1 84 ? -12.869 -0.277 0.298 1.00 96.62 84 SER A N 1
ATOM 652 C CA . SER A 1 84 ? -13.072 -0.963 -0.978 1.00 96.62 84 SER A CA 1
ATOM 653 C C . SER A 1 84 ? -13.571 -2.393 -0.752 1.00 96.62 84 SER A C 1
ATOM 655 O O . SER A 1 84 ? -13.405 -2.974 0.322 1.00 96.62 84 SER A O 1
ATOM 657 N N . GLN A 1 85 ? -14.142 -3.009 -1.791 1.00 97.50 85 GLN A N 1
ATOM 658 C CA . GLN A 1 85 ? -14.557 -4.414 -1.733 1.00 97.50 85 GLN A CA 1
ATOM 659 C C . GLN A 1 85 ? -13.399 -5.335 -1.320 1.00 97.50 85 GLN A C 1
ATOM 661 O O . GLN A 1 85 ? -13.591 -6.248 -0.523 1.00 97.50 85 GLN A O 1
ATOM 666 N N . GLN A 1 86 ? -12.189 -5.064 -1.813 1.00 97.38 86 GLN A N 1
ATOM 667 C CA . GLN A 1 86 ? -10.988 -5.824 -1.479 1.00 97.38 86 GLN A CA 1
ATOM 668 C C . GLN A 1 86 ? -10.627 -5.695 0.002 1.00 97.38 86 GLN A C 1
ATOM 670 O O . GLN A 1 86 ? -10.236 -6.687 0.606 1.00 97.38 86 GLN A O 1
ATOM 675 N N . VAL A 1 87 ? -10.805 -4.509 0.599 1.00 97.44 87 VAL A N 1
ATOM 676 C CA . VAL A 1 87 ? -10.604 -4.322 2.043 1.00 97.44 87 VAL A CA 1
ATOM 677 C C . VAL A 1 87 ? -11.633 -5.114 2.830 1.00 97.44 87 VAL A C 1
ATOM 679 O O . VAL A 1 87 ? -11.248 -5.867 3.711 1.00 97.44 87 VAL A O 1
ATOM 682 N N . ARG A 1 88 ? -12.922 -5.022 2.485 1.00 97.19 88 ARG A N 1
ATOM 683 C CA . ARG A 1 88 ? -13.975 -5.770 3.191 1.00 97.19 88 ARG A CA 1
ATOM 684 C C . ARG A 1 88 ? -13.744 -7.283 3.152 1.00 97.19 88 ARG A C 1
ATOM 686 O O . ARG A 1 88 ? -13.900 -7.955 4.168 1.00 97.19 88 ARG A O 1
ATOM 693 N N . LEU A 1 89 ? -13.330 -7.813 2.001 1.00 96.81 89 LEU A N 1
ATOM 694 C CA . LEU A 1 89 ? -12.983 -9.229 1.858 1.00 96.81 89 LEU A CA 1
ATOM 695 C C . LEU A 1 89 ? -11.725 -9.598 2.655 1.00 96.81 89 LEU A C 1
ATOM 697 O O . LEU A 1 89 ? -11.709 -10.633 3.318 1.00 96.81 89 LEU A O 1
ATOM 701 N N . ALA A 1 90 ? -10.692 -8.752 2.629 1.00 95.88 90 ALA A N 1
ATOM 702 C CA . ALA A 1 90 ? -9.462 -8.980 3.382 1.00 95.88 90 ALA A CA 1
ATOM 703 C C . ALA A 1 90 ? -9.696 -8.922 4.900 1.00 95.88 90 ALA A C 1
ATOM 705 O O . ALA A 1 90 ? -9.189 -9.774 5.622 1.00 95.88 90 ALA A O 1
ATOM 706 N N . GLU A 1 91 ? -10.509 -7.977 5.375 1.00 95.44 91 GLU A N 1
ATOM 707 C CA . GLU A 1 91 ? -10.922 -7.872 6.778 1.00 95.44 91 GLU A CA 1
ATOM 708 C C . GLU A 1 91 ? -11.692 -9.131 7.188 1.00 95.44 91 GLU A C 1
ATOM 710 O O . GLU A 1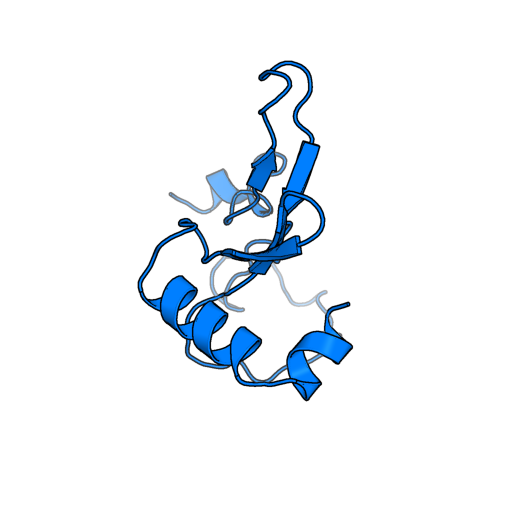 91 ? -11.360 -9.758 8.188 1.00 95.44 91 GLU A O 1
ATOM 715 N N . SER A 1 92 ? -12.658 -9.584 6.378 1.00 95.00 92 SER A N 1
ATOM 716 C CA . SER A 1 92 ? -13.368 -10.845 6.636 1.00 95.00 92 SER A CA 1
ATOM 717 C C . SER A 1 92 ? -12.412 -12.041 6.723 1.00 95.00 92 SER A C 1
ATOM 719 O O . SER A 1 92 ? -12.550 -12.865 7.625 1.00 95.00 92 SER A O 1
ATOM 721 N N . CYS A 1 93 ? -11.430 -12.128 5.821 1.00 93.62 93 CYS A N 1
ATOM 722 C CA . CYS A 1 93 ? -10.411 -13.180 5.828 1.00 93.62 93 CYS A CA 1
ATOM 723 C C . CYS A 1 93 ? -9.555 -13.128 7.103 1.00 93.62 93 CYS A C 1
ATOM 725 O O . CYS A 1 93 ? -9.384 -14.142 7.781 1.00 93.62 93 CYS A O 1
ATOM 727 N N . LEU A 1 94 ? -9.086 -11.937 7.481 1.00 92.12 94 LEU A N 1
ATOM 728 C CA . LEU A 1 94 ? -8.329 -11.722 8.709 1.00 92.12 94 LEU A CA 1
ATOM 729 C C . LEU A 1 94 ? -9.151 -12.099 9.945 1.00 92.12 94 LEU A C 1
ATOM 731 O O . LEU A 1 94 ? -8.660 -12.767 10.855 1.00 92.12 94 LEU A O 1
ATOM 735 N N . TYR A 1 95 ? -10.428 -11.720 9.982 1.00 89.19 95 TYR A N 1
ATOM 736 C CA . TYR A 1 95 ? -11.286 -12.042 11.110 1.00 89.19 95 TYR A CA 1
ATOM 737 C C . TYR A 1 95 ? -11.601 -13.546 11.201 1.00 89.19 95 TYR A C 1
ATOM 739 O O . TYR A 1 95 ? -11.713 -14.072 12.308 1.00 89.19 95 TYR A O 1
ATOM 747 N N . GLN A 1 96 ? -11.686 -14.262 10.084 1.00 93.50 96 GLN A N 1
ATOM 748 C CA . GLN A 1 96 ? -11.961 -15.702 10.076 1.00 93.50 96 GLN A CA 1
ATOM 749 C C . GLN A 1 96 ? -10.712 -16.563 10.326 1.00 93.50 96 GLN A C 1
ATOM 751 O O . GLN A 1 96 ? -10.843 -17.721 10.720 1.00 93.50 96 GLN A O 1
ATOM 756 N N . ASN A 1 97 ? -9.506 -16.013 10.150 1.00 92.44 97 ASN A N 1
ATOM 757 C CA . ASN A 1 97 ? -8.255 -16.755 10.269 1.00 92.44 97 ASN A CA 1
ATOM 758 C C . ASN A 1 97 ? -7.476 -16.395 11.549 1.00 92.44 97 ASN A C 1
ATOM 760 O O . ASN A 1 97 ? -6.730 -15.417 11.607 1.00 92.44 97 ASN A O 1
ATOM 764 N N . SER A 1 98 ? -7.614 -17.225 12.587 1.00 88.75 98 SER A N 1
ATOM 765 C CA . SER A 1 98 ? -6.943 -17.032 13.883 1.00 88.75 98 SER A CA 1
ATOM 766 C C . SER A 1 98 ? -5.419 -17.175 13.828 1.00 88.75 98 SER A C 1
ATOM 768 O O . SER A 1 98 ? -4.726 -16.641 14.694 1.00 88.75 98 SER A O 1
ATOM 770 N N . GLN A 1 99 ? -4.874 -17.888 12.840 1.00 91.38 99 GLN A N 1
ATOM 771 C CA . GLN A 1 99 ? -3.432 -17.957 12.630 1.00 91.38 99 GLN A CA 1
ATOM 772 C C . GLN A 1 99 ? -2.914 -16.627 12.085 1.00 91.38 99 GLN A C 1
ATOM 774 O O . GLN A 1 99 ? -2.024 -16.041 12.691 1.00 91.38 99 GLN A O 1
ATOM 779 N N . LEU A 1 100 ? -3.532 -16.114 11.019 1.00 86.00 100 LEU A N 1
ATOM 780 C CA . LEU A 1 100 ? -3.122 -14.855 10.399 1.00 86.00 100 LEU A CA 1
ATOM 781 C C . LEU A 1 100 ? -3.172 -13.688 11.392 1.00 86.00 100 LEU A C 1
ATOM 783 O O . LEU A 1 100 ? -2.267 -12.863 11.418 1.00 86.00 100 LEU A O 1
ATOM 787 N N . ARG A 1 101 ? -4.186 -13.645 12.267 1.00 85.44 101 ARG A N 1
ATOM 788 C CA . ARG A 1 101 ? -4.254 -12.627 13.327 1.00 85.44 101 ARG A CA 1
ATOM 789 C C . ARG A 1 101 ? -3.070 -12.666 14.288 1.00 85.44 101 ARG A C 1
ATOM 791 O O . ARG A 1 101 ? -2.661 -11.611 14.746 1.00 85.44 101 ARG A O 1
ATOM 798 N N . ARG A 1 102 ? -2.556 -13.856 14.611 1.00 86.56 102 ARG A N 1
ATOM 799 C CA . ARG A 1 102 ? -1.400 -14.008 15.506 1.00 86.56 102 ARG A CA 1
ATOM 800 C C . ARG A 1 102 ? -0.094 -13.604 14.837 1.00 86.56 102 ARG A C 1
ATOM 802 O O . ARG A 1 102 ? 0.801 -13.155 15.528 1.00 86.56 102 ARG A O 1
ATOM 809 N N . GLU A 1 103 ? 0.019 -13.772 13.523 1.00 86.56 103 GLU A N 1
ATOM 810 C CA . GLU A 1 103 ? 1.227 -13.404 12.771 1.00 86.56 103 GLU A CA 1
ATOM 811 C C . GLU A 1 103 ? 1.398 -11.887 12.617 1.00 86.56 103 GLU A C 1
ATOM 813 O O . GLU A 1 103 ? 2.511 -11.421 12.388 1.00 86.56 103 GLU A O 1
ATOM 818 N N . ILE A 1 104 ? 0.310 -11.120 12.727 1.00 80.94 104 ILE A N 1
ATOM 819 C CA . ILE A 1 104 ? 0.333 -9.664 12.538 1.00 80.94 104 ILE A CA 1
ATOM 820 C C . ILE A 1 104 ? 0.242 -8.858 13.843 1.00 80.94 104 ILE A C 1
ATOM 822 O O . ILE A 1 104 ? 0.345 -7.635 13.773 1.00 80.94 104 ILE A O 1
ATOM 826 N N . GLN A 1 105 ? 0.014 -9.512 14.989 1.00 68.50 105 GLN A N 1
ATOM 827 C CA . GLN A 1 105 ? -0.006 -8.915 16.336 1.00 68.50 105 GLN A CA 1
ATOM 828 C C . GLN A 1 105 ? 1.393 -8.873 16.947 1.00 68.50 105 GLN A C 1
ATOM 830 O O . GLN A 1 105 ? 1.677 -7.862 17.625 1.00 68.50 105 GLN A O 1
#

pLDDT: mean 90.75, std 6.75, range [60.25, 97.5]

Radius of gyration: 17.04 Å; Cα contacts (8 Å, |Δi|>4): 98; chains: 1; bounding box: 40×38×39 Å

Mean predicted aligned error: 5.01 Å

Solvent-accessible surface area (backbone 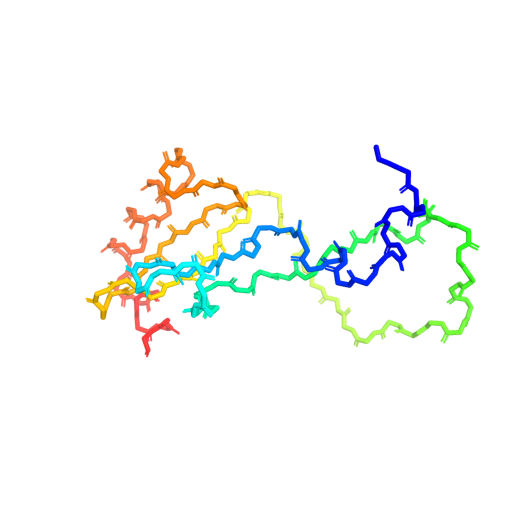atoms only — not comparable to full-atom values): 6856 Å² total; per-residue (Å²): 140,60,75,70,62,61,70,42,88,69,40,36,53,72,51,44,51,41,65,46,45,89,86,33,82,92,58,60,42,85,45,30,81,54,73,56,65,81,76,63,93,78,74,62,90,72,83,58,87,83,61,75,90,85,80,89,75,87,84,77,92,77,79,66,71,42,63,30,73,53,95,94,35,84,42,57,23,35,54,88,40,70,77,40,72,67,23,55,53,49,49,50,50,46,72,73,31,72,64,62,48,62,77,76,108

Sequence (105 aa):
MGWVSFTELASMDCRGIMFDVTDGVSSPSLVCLPPQKFFEYEHDSRDHTLGRIGDKMVKLDGSLISTFLHKSQIRLKSKASLDSQQVRLAESCLYQNSQLRREIQ

Nearest PDB structures (foldseek):
  3kux-assembly1_A  TM=4.951E-01  e=5.206E+00  Yersinia pestis
  1ukm-assembly1_B  TM=3.005E-01  e=8.587E+00  Echis multisquamatus
  5tx6-assembly2_B  TM=2.406E-01  e=8.587E+00  Mus musculus

Foldseek 3Di:
DDPVQCVDPCSQQLFQWDWDQVVHPVDTHGFWGDGGDDDDPPPDDDDCPPPDDPDDDPPDPDWDKTWGDDPNDIAIDTRHGRDDPRRVVVVVVCVVDPVNVVVVD

Secondary structure (DSSP, 8-state):
--GGGGSSTTTTTTTT-EEE-TT-TTS-EEEE-PPPP---TTSSS---TT-----------S---EEEEETTEEEEE-SS-SSSHHHHHHHHHHHH-HHHHHHH-